Protein AF-A0AAN8EVU4-F1 (afdb_monomer_lite)

Organism: Trichostrongylus colubriformis (NCBI:txid6319)

InterPro domains:
  IPR007365 Transferrin receptor-like, dimerisation domain [PF04253] (13-133)
  IPR036757 Transferrin receptor-like, dimerisation domain superfamily [G3DSA:1.20.930.40] (2-134)
  IPR036757 Transferrin receptor-like, dimerisation domain superfamily [SSF47672] (8-133)
  IPR039373 Transferrin receptor protein 1/Glutamate carboxypeptidase 2-like [PTHR10404] (12-133)

Secondary structure (DSSP, 8-state):
--HHHH-TTHHHHHHHHHHHHHHHHHHHHHHHHHHHHHHTTSS---HHHHHHHHHHHHHGGGGGB-TT--TT-TT--BSSEEEETTEEEEEETHHHHHHHHHHHHH--THHHHHHHHHHHHHHHHHHHHHHHT-

pLDDT: mean 88.36, std 9.76, range [50.97, 98.19]

Structure (mmCIF, N/CA/C/O backbone):
data_AF-A0AAN8EVU4-F1
#
_entry.id   AF-A0AAN8EVU4-F1
#
loop_
_atom_site.group_PDB
_atom_site.id
_atom_site.type_symbol
_atom_site.label_atom_id
_atom_site.label_alt_id
_atom_site.label_comp_id
_atom_site.label_asym_id
_atom_site.label_entity_id
_atom_site.label_seq_id
_atom_site.pdbx_PDB_ins_code
_atom_site.Cartn_x
_atom_site.Cartn_y
_atom_site.Cartn_z
_atom_site.occupancy
_atom_site.B_iso_or_equiv
_atom_site.auth_seq_id
_atom_site.auth_comp_id
_atom_site.auth_asym_id
_atom_site.auth_atom_id
_atom_site.pdbx_PDB_model_num
ATOM 1 N N . MET A 1 1 ? 1.517 -7.294 -26.105 1.00 50.97 1 MET A N 1
ATOM 2 C CA . MET A 1 1 ? 2.824 -7.978 -25.995 1.00 50.97 1 MET A CA 1
ATOM 3 C C . MET A 1 1 ? 3.026 -8.361 -24.535 1.00 50.97 1 MET A C 1
ATOM 5 O O . MET A 1 1 ? 2.776 -7.520 -23.681 1.00 50.97 1 MET A O 1
ATOM 9 N N . GLU A 1 2 ? 3.371 -9.610 -24.223 1.00 70.38 2 GLU A N 1
ATOM 10 C CA . GLU A 1 2 ? 3.424 -10.088 -22.831 1.00 70.38 2 GLU A CA 1
ATOM 11 C C . GLU A 1 2 ? 4.813 -9.867 -22.214 1.00 70.38 2 GLU A C 1
ATOM 13 O O . GLU A 1 2 ? 5.698 -10.708 -22.352 1.00 70.38 2 GLU A O 1
ATOM 18 N N . LEU A 1 3 ? 4.996 -8.748 -21.501 1.00 76.50 3 LEU A N 1
ATOM 19 C CA . LEU A 1 3 ? 6.206 -8.444 -20.707 1.00 76.50 3 LEU A CA 1
ATOM 20 C C . LEU A 1 3 ? 6.580 -9.574 -19.728 1.00 76.50 3 LEU A C 1
ATOM 22 O O . LEU A 1 3 ? 7.741 -9.768 -19.379 1.00 76.50 3 LEU A O 1
ATOM 26 N N . THR A 1 4 ? 5.586 -10.347 -19.297 1.00 74.94 4 THR A N 1
ATOM 27 C CA . THR A 1 4 ? 5.738 -11.522 -18.433 1.00 74.94 4 THR A CA 1
ATOM 28 C C . THR A 1 4 ? 6.470 -12.684 -19.102 1.00 74.94 4 THR A C 1
ATOM 30 O O . THR A 1 4 ? 7.031 -13.512 -18.393 1.00 74.94 4 THR A O 1
ATOM 33 N N . LYS A 1 5 ? 6.494 -12.749 -20.441 1.00 77.88 5 LYS A N 1
ATOM 34 C CA . LYS A 1 5 ? 7.268 -13.744 -21.203 1.00 77.88 5 LYS A CA 1
ATOM 35 C C . LYS A 1 5 ? 8.714 -13.310 -21.433 1.00 77.88 5 LYS A C 1
ATOM 37 O O . LYS A 1 5 ? 9.575 -14.163 -21.607 1.00 77.88 5 LYS A O 1
ATOM 42 N N . THR A 1 6 ? 8.979 -12.00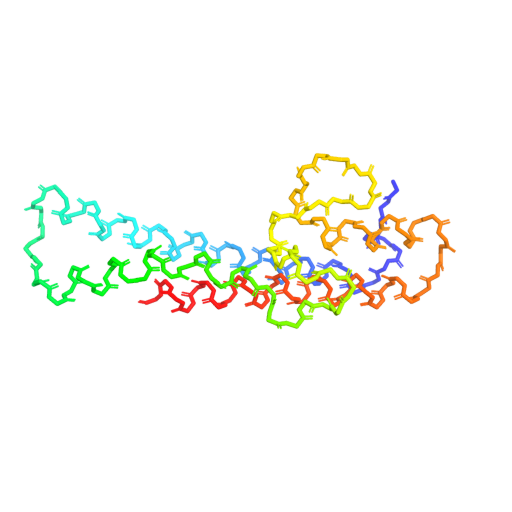4 -21.442 1.00 79.19 6 THR A N 1
ATOM 43 C CA . THR A 1 6 ? 10.314 -11.448 -21.711 1.00 79.19 6 THR A CA 1
ATOM 44 C C . THR A 1 6 ? 11.136 -11.243 -20.442 1.00 79.19 6 THR A C 1
ATOM 46 O O . THR A 1 6 ? 12.358 -11.305 -20.492 1.00 79.19 6 THR A O 1
ATOM 49 N N . VAL A 1 7 ? 10.488 -11.014 -19.297 1.00 87.44 7 VAL A N 1
ATOM 50 C CA . VAL A 1 7 ? 11.159 -10.722 -18.024 1.00 87.44 7 VAL A CA 1
ATOM 51 C C . VAL A 1 7 ? 10.899 -11.847 -17.022 1.00 87.44 7 VAL A C 1
ATOM 53 O O . VAL A 1 7 ? 9.836 -11.907 -16.408 1.00 87.44 7 VAL A O 1
ATOM 56 N N . ALA A 1 8 ? 11.889 -12.720 -16.815 1.00 89.81 8 ALA A N 1
ATOM 57 C CA . ALA A 1 8 ? 11.738 -13.946 -16.020 1.00 89.81 8 ALA A CA 1
ATOM 58 C C . ALA A 1 8 ? 11.302 -13.713 -14.558 1.00 89.81 8 ALA A C 1
ATOM 60 O O . ALA A 1 8 ? 10.553 -14.508 -13.997 1.00 89.81 8 ALA A O 1
ATOM 61 N N . TRP A 1 9 ? 11.735 -12.613 -13.930 1.00 93.06 9 TRP A N 1
ATOM 62 C CA . TRP A 1 9 ? 11.405 -12.302 -12.532 1.00 93.06 9 TRP A CA 1
ATOM 63 C C . TRP A 1 9 ? 10.031 -11.637 -12.351 1.00 93.06 9 TRP A C 1
ATOM 65 O O . TRP A 1 9 ? 9.498 -11.608 -11.237 1.00 93.06 9 TRP A O 1
ATOM 75 N N . LEU A 1 10 ? 9.452 -11.078 -13.419 1.00 92.56 10 LEU A N 1
ATOM 76 C CA . LEU A 1 10 ? 8.238 -10.263 -13.345 1.00 92.56 10 LEU A CA 1
ATOM 77 C C . LEU A 1 10 ? 7.013 -11.060 -12.862 1.00 92.56 10 LEU A C 1
ATOM 79 O O . LEU A 1 10 ? 6.333 -10.571 -11.956 1.00 92.56 10 LEU A O 1
ATOM 83 N N . PRO A 1 11 ? 6.746 -12.289 -13.355 1.00 94.06 11 PRO A N 1
ATOM 84 C CA . PRO A 1 11 ? 5.640 -13.104 -12.857 1.00 94.06 11 PRO A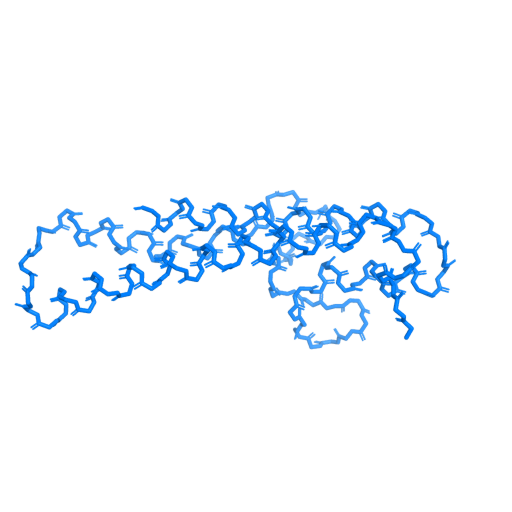 CA 1
ATOM 85 C C . PRO A 1 11 ? 5.721 -13.368 -11.353 1.00 94.06 11 PRO A C 1
ATOM 87 O O . PRO A 1 11 ? 4.712 -13.263 -10.659 1.00 94.06 11 PRO A O 1
ATOM 90 N N . HIS A 1 12 ? 6.920 -13.651 -10.835 1.00 94.19 12 HIS A N 1
ATOM 91 C CA . HIS A 1 12 ? 7.118 -13.910 -9.411 1.00 94.19 12 HIS A CA 1
ATOM 92 C C . HIS A 1 12 ? 6.806 -12.667 -8.568 1.00 94.19 12 HIS A C 1
ATOM 94 O O . HIS A 1 12 ? 6.021 -12.751 -7.627 1.00 94.19 12 HIS A O 1
ATOM 100 N N . LYS A 1 13 ? 7.359 -11.495 -8.919 1.00 94.56 13 LYS A N 1
ATOM 101 C CA . LYS A 1 13 ? 7.093 -10.246 -8.180 1.00 94.56 13 LYS A CA 1
ATOM 102 C C . LYS A 1 13 ? 5.615 -9.846 -8.209 1.00 94.56 13 LYS A C 1
ATOM 104 O O . LYS A 1 13 ? 5.075 -9.437 -7.184 1.00 94.56 13 LYS A O 1
ATOM 109 N N . LEU A 1 14 ? 4.947 -9.994 -9.355 1.00 94.75 14 LEU A N 1
ATOM 110 C CA . LEU A 1 14 ? 3.505 -9.747 -9.455 1.00 94.75 14 LEU A CA 1
ATOM 111 C C . LEU A 1 14 ? 2.694 -10.760 -8.638 1.00 94.75 14 LEU A C 1
ATOM 113 O O . LEU A 1 14 ? 1.693 -10.388 -8.030 1.00 94.75 14 LEU A O 1
ATOM 117 N N . GLY A 1 15 ? 3.139 -12.018 -8.581 1.00 96.38 15 GLY A N 1
ATOM 118 C CA . GLY A 1 15 ? 2.572 -13.045 -7.709 1.00 96.38 15 GLY A CA 1
ATOM 119 C C . GLY A 1 15 ? 2.663 -12.664 -6.230 1.00 96.38 15 GLY A C 1
ATOM 120 O O . GLY A 1 15 ? 1.650 -12.692 -5.535 1.00 96.38 15 GLY A O 1
ATOM 121 N N . SER A 1 16 ? 3.837 -12.227 -5.767 1.00 96.69 16 SER A N 1
ATOM 122 C CA . SER A 1 16 ? 4.038 -11.758 -4.389 1.00 96.69 16 SER A CA 1
ATOM 123 C C . SER A 1 16 ? 3.160 -10.551 -4.049 1.00 96.69 16 SER A C 1
ATOM 125 O O . SER A 1 16 ? 2.505 -10.544 -3.008 1.00 96.69 16 SER A O 1
ATOM 127 N N . LEU A 1 17 ? 3.076 -9.559 -4.943 1.00 96.38 17 LEU A N 1
ATOM 128 C CA . LEU A 1 17 ? 2.194 -8.404 -4.760 1.00 96.38 17 LEU A CA 1
ATOM 129 C C . LEU A 1 17 ? 0.715 -8.817 -4.710 1.00 96.38 17 LEU A C 1
ATOM 131 O O . LEU A 1 17 ? -0.035 -8.336 -3.863 1.00 96.38 17 LEU A O 1
ATOM 135 N N . LYS A 1 18 ? 0.287 -9.730 -5.590 1.00 97.12 18 LYS A N 1
ATOM 136 C CA . LYS A 1 18 ? -1.085 -10.254 -5.595 1.00 97.12 18 LYS A CA 1
ATOM 137 C C . LYS A 1 18 ? -1.422 -10.945 -4.276 1.00 97.12 18 LYS A C 1
ATOM 139 O O . LYS A 1 18 ? -2.527 -10.764 -3.771 1.00 97.12 18 LYS A O 1
ATOM 144 N N . GLU A 1 19 ? -0.487 -11.703 -3.715 1.00 97.81 19 GLU A N 1
ATOM 145 C CA . GLU A 1 19 ? -0.681 -12.359 -2.423 1.00 97.81 19 GLU A CA 1
ATOM 146 C C . GLU A 1 19 ? -0.765 -11.351 -1.269 1.00 97.81 19 GLU A C 1
ATOM 148 O O . GLU A 1 19 ? -1.669 -11.440 -0.439 1.00 97.81 19 GLU A O 1
ATOM 153 N N . ALA A 1 20 ? 0.100 -10.331 -1.253 1.00 97.56 20 ALA A N 1
ATOM 154 C CA . ALA A 1 20 ? -0.000 -9.229 -0.293 1.00 97.56 20 ALA A CA 1
ATOM 155 C C . ALA A 1 20 ? -1.374 -8.535 -0.372 1.00 97.56 20 ALA A C 1
ATOM 157 O O . ALA A 1 20 ? -2.030 -8.328 0.645 1.00 97.56 20 ALA A O 1
ATOM 158 N N . LEU A 1 21 ? -1.879 -8.268 -1.582 1.00 97.50 21 LEU A N 1
ATOM 159 C CA . LEU A 1 21 ? -3.210 -7.686 -1.780 1.00 97.50 21 LEU A CA 1
ATOM 160 C C . LEU A 1 21 ? -4.344 -8.597 -1.281 1.00 97.50 21 LEU A C 1
ATOM 162 O O . LEU A 1 21 ? -5.331 -8.095 -0.741 1.00 97.50 21 LEU A O 1
ATOM 166 N N . ARG A 1 22 ? -4.224 -9.927 -1.418 1.00 98.19 22 ARG A N 1
ATOM 167 C CA . ARG A 1 22 ? -5.211 -10.868 -0.852 1.00 98.19 22 ARG A CA 1
ATOM 168 C C . ARG A 1 22 ? -5.228 -10.811 0.672 1.00 98.19 22 ARG A C 1
ATOM 170 O O . ARG A 1 22 ? -6.313 -10.764 1.254 1.00 98.19 22 ARG A O 1
ATOM 177 N N . ARG A 1 23 ? -4.053 -10.783 1.306 1.00 97.75 23 ARG A N 1
ATOM 178 C CA . ARG A 1 23 ? -3.935 -10.632 2.764 1.00 97.75 23 ARG A CA 1
ATOM 179 C C . ARG A 1 23 ? -4.517 -9.302 3.229 1.00 97.75 23 ARG A C 1
ATOM 181 O O . ARG A 1 23 ? -5.373 -9.306 4.107 1.00 97.75 23 ARG A O 1
ATOM 188 N N . PHE A 1 24 ? -4.170 -8.202 2.563 1.00 97.69 24 PHE A N 1
ATOM 189 C CA . PHE A 1 24 ? -4.736 -6.880 2.833 1.00 97.69 24 PHE A CA 1
ATOM 190 C C . PHE A 1 24 ? -6.261 -6.859 2.741 1.00 97.69 24 PHE A C 1
ATOM 192 O O . PHE A 1 24 ? -6.927 -6.377 3.654 1.00 97.69 24 PHE A O 1
ATOM 199 N N . HIS A 1 25 ? -6.829 -7.456 1.691 1.00 97.75 25 HIS A N 1
ATOM 200 C CA . HIS A 1 25 ? -8.277 -7.584 1.562 1.00 97.75 25 HIS A CA 1
ATOM 201 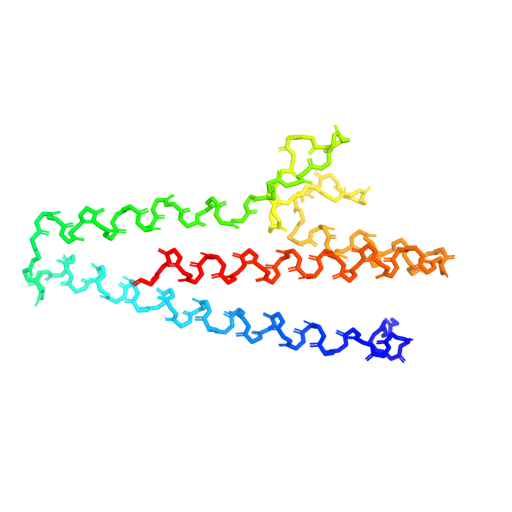C C . HIS A 1 25 ? -8.898 -8.371 2.728 1.00 97.75 25 HIS A C 1
ATOM 203 O O . HIS A 1 25 ? -9.944 -7.981 3.245 1.00 97.75 25 HIS A O 1
ATOM 209 N N . SER A 1 26 ? -8.260 -9.460 3.169 1.00 97.62 26 SER A N 1
ATOM 210 C CA . SER A 1 26 ? -8.736 -10.224 4.326 1.00 97.62 26 SER A CA 1
ATOM 211 C C . SER A 1 26 ? -8.722 -9.382 5.603 1.00 97.62 26 SER A C 1
ATOM 213 O O . SER A 1 26 ? -9.743 -9.310 6.285 1.00 97.62 26 SER A O 1
ATOM 215 N N . THR A 1 27 ? -7.617 -8.690 5.894 1.00 96.88 27 THR A N 1
ATOM 216 C CA . THR A 1 27 ? -7.485 -7.811 7.069 1.00 96.88 27 THR A CA 1
ATOM 217 C C . THR A 1 27 ? -8.506 -6.672 7.044 1.00 96.88 27 THR A C 1
ATOM 219 O O . THR A 1 27 ? -9.163 -6.405 8.049 1.00 96.88 27 THR A O 1
ATOM 222 N N . ALA A 1 28 ? -8.727 -6.058 5.878 1.00 96.94 28 ALA A N 1
ATOM 223 C CA . ALA A 1 28 ? -9.741 -5.023 5.696 1.00 96.94 28 ALA A CA 1
ATOM 224 C C . ALA A 1 28 ? -11.164 -5.538 5.981 1.00 96.94 28 ALA A C 1
ATOM 226 O O . ALA A 1 28 ? -11.963 -4.843 6.607 1.00 96.94 28 ALA A O 1
ATOM 227 N N . ARG A 1 29 ? -11.489 -6.779 5.591 1.00 97.25 29 ARG A N 1
ATOM 228 C CA . ARG A 1 29 ? -12.786 -7.383 5.942 1.00 97.25 29 ARG A CA 1
ATOM 229 C C . ARG A 1 29 ? -12.934 -7.631 7.441 1.00 97.25 29 ARG A C 1
ATOM 231 O O . ARG A 1 29 ? -14.035 -7.470 7.956 1.00 97.25 29 ARG A O 1
ATOM 238 N N . HIS A 1 30 ? -11.858 -7.996 8.137 1.00 95.06 30 HIS A N 1
ATOM 239 C CA . HIS A 1 30 ? -11.905 -8.198 9.586 1.00 95.06 30 HIS A CA 1
ATOM 240 C C . HIS A 1 30 ? -12.206 -6.899 10.340 1.00 95.06 30 HIS A C 1
ATOM 242 O O . HIS A 1 30 ? -13.118 -6.887 11.164 1.00 95.06 30 HIS A O 1
ATOM 248 N N . ILE A 1 31 ? -11.508 -5.801 10.028 1.00 94.25 31 ILE A N 1
ATOM 249 C CA . ILE A 1 31 ? -11.775 -4.511 10.687 1.00 94.25 31 ILE A CA 1
ATOM 250 C C . ILE A 1 31 ? -13.154 -3.950 10.309 1.00 94.25 31 ILE A C 1
ATOM 252 O O . ILE A 1 31 ? -13.828 -3.377 11.160 1.00 94.25 31 ILE A O 1
ATOM 256 N N . GLN A 1 32 ? -13.616 -4.172 9.070 1.00 94.88 32 GLN A N 1
ATOM 257 C CA . GLN A 1 32 ? -14.974 -3.813 8.654 1.00 94.88 32 GLN A CA 1
ATOM 258 C C . GLN A 1 32 ? -16.027 -4.560 9.480 1.00 94.88 32 GLN A C 1
ATOM 260 O O . GLN A 1 32 ? -16.983 -3.941 9.936 1.00 94.88 32 GLN A O 1
ATOM 265 N N . ALA A 1 33 ? -15.860 -5.871 9.683 1.00 93.62 33 ALA A N 1
ATOM 266 C CA . ALA A 1 33 ? -16.775 -6.664 10.500 1.00 93.62 33 ALA A CA 1
ATOM 267 C C . ALA A 1 33 ? -16.775 -6.190 11.963 1.00 93.62 33 ALA A C 1
ATOM 269 O O . ALA A 1 33 ? -17.842 -5.957 12.521 1.00 93.62 33 ALA A O 1
ATOM 270 N N . GLU A 1 34 ? -15.596 -5.943 12.551 1.00 91.38 34 GLU A N 1
ATOM 271 C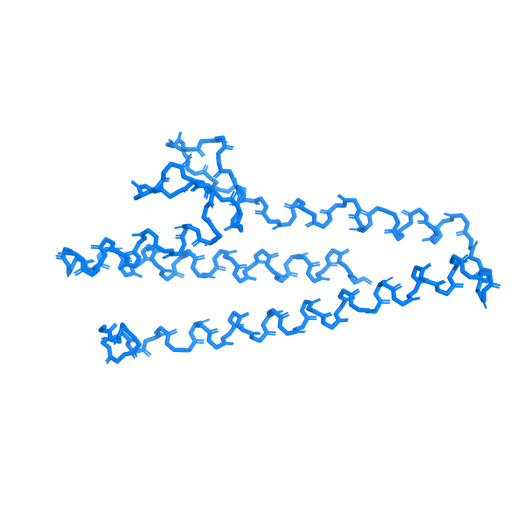 CA . GLU A 1 34 ? -15.495 -5.412 13.920 1.00 91.38 34 GLU A CA 1
ATOM 272 C C . GLU A 1 34 ? -16.205 -4.055 14.055 1.00 91.38 34 GLU A C 1
ATOM 274 O O . GLU A 1 34 ? -16.949 -3.841 15.012 1.00 91.38 34 GLU A O 1
ATOM 279 N N . ALA A 1 35 ? -16.028 -3.151 13.087 1.00 91.19 35 ALA A N 1
ATOM 280 C CA . ALA A 1 35 ? -16.708 -1.858 13.074 1.00 91.19 35 ALA A CA 1
ATOM 281 C C . ALA A 1 35 ? -18.235 -1.997 12.918 1.00 91.19 35 ALA A C 1
ATOM 283 O O . ALA A 1 35 ? -18.989 -1.268 13.567 1.00 91.19 35 ALA A O 1
ATOM 284 N N . GLN A 1 36 ? -18.696 -2.942 12.094 1.00 92.25 36 GLN A N 1
ATOM 285 C CA . GLN A 1 36 ? -20.118 -3.211 11.874 1.00 92.25 36 GLN A CA 1
ATOM 286 C C . GLN A 1 36 ? -20.795 -3.751 13.143 1.00 92.25 36 GLN A C 1
ATOM 288 O O . GLN A 1 36 ? -21.859 -3.259 13.517 1.00 92.25 36 GLN A O 1
ATOM 293 N N . ASP A 1 37 ? -20.168 -4.708 13.832 1.00 90.69 37 ASP A N 1
ATOM 294 C CA . ASP A 1 37 ? -20.698 -5.303 15.067 1.00 90.69 37 ASP A CA 1
ATOM 295 C C . ASP A 1 37 ? -20.874 -4.247 16.170 1.00 90.69 37 ASP A C 1
ATOM 297 O O . ASP A 1 37 ? -21.877 -4.238 16.889 1.00 90.69 37 ASP A O 1
ATOM 301 N N . ILE A 1 38 ? -19.915 -3.318 16.276 1.00 89.44 38 ILE A N 1
ATOM 302 C CA . ILE A 1 38 ? -19.980 -2.184 17.208 1.00 89.44 38 ILE A CA 1
ATOM 303 C C . ILE A 1 38 ? -21.117 -1.238 16.805 1.00 89.44 38 ILE A C 1
ATOM 305 O O . ILE A 1 38 ? -21.943 -0.875 17.641 1.00 89.44 38 ILE A O 1
ATOM 309 N N . SER A 1 39 ? -21.194 -0.864 15.524 1.00 88.62 39 SER A N 1
ATOM 310 C CA . SER A 1 39 ? -22.225 0.052 15.018 1.00 88.62 39 SER A CA 1
ATOM 311 C C . SER A 1 39 ? -23.644 -0.498 15.179 1.00 88.62 39 SER A C 1
ATOM 313 O O . SER A 1 39 ? -24.576 0.277 15.376 1.00 88.62 39 SER A O 1
ATOM 315 N N . ASN A 1 40 ? -23.820 -1.816 15.090 1.00 91.00 40 ASN A N 1
ATOM 316 C CA . ASN A 1 40 ? -25.114 -2.478 15.247 1.00 91.00 40 ASN A CA 1
ATOM 317 C C . ASN A 1 40 ? -25.512 -2.684 16.720 1.00 91.00 40 ASN A C 1
ATOM 319 O O . ASN A 1 40 ? -26.575 -3.243 16.986 1.00 91.00 40 ASN A O 1
ATOM 323 N N . GLY A 1 41 ? -24.660 -2.301 17.679 1.00 83.94 41 GLY A N 1
ATOM 324 C CA . GLY A 1 41 ? -24.878 -2.566 19.104 1.00 83.94 41 GLY A CA 1
ATOM 325 C C . GLY A 1 41 ? -24.763 -4.047 19.483 1.00 83.94 41 GLY A C 1
ATOM 326 O O . GLY A 1 41 ? -25.162 -4.429 20.578 1.00 83.94 41 GLY A O 1
ATOM 327 N N . GLN A 1 42 ? -24.218 -4.889 18.597 1.00 79.94 42 GLN A N 1
ATOM 328 C CA . GLN A 1 42 ? -24.004 -6.319 18.854 1.00 79.94 42 GLN A CA 1
ATOM 329 C C . GLN A 1 42 ? -22.813 -6.559 19.788 1.00 79.94 42 GLN A C 1
ATOM 331 O O . GLN A 1 42 ? -22.704 -7.625 20.395 1.00 79.94 42 GLN A O 1
ATOM 336 N N . LYS A 1 43 ? -21.923 -5.567 19.913 1.00 78.69 43 LYS A N 1
ATOM 337 C CA . LYS A 1 43 ? -20.735 -5.617 20.760 1.00 78.69 43 LYS A CA 1
ATOM 338 C C . LYS A 1 43 ? -20.561 -4.305 21.518 1.00 78.69 43 LYS A C 1
ATOM 340 O O . LYS A 1 43 ? -20.277 -3.271 20.915 1.00 78.69 43 LYS A O 1
ATOM 345 N N . GLU A 1 44 ? -20.667 -4.356 22.843 1.00 81.19 44 GLU A N 1
ATOM 346 C CA . GLU A 1 44 ? -20.207 -3.252 23.686 1.00 81.19 44 GLU A CA 1
ATOM 347 C C . GLU A 1 44 ? -18.683 -3.129 23.574 1.00 81.19 44 GLU A C 1
ATOM 349 O O . GLU A 1 44 ? -17.946 -4.118 23.640 1.00 81.19 44 GLU A O 1
ATOM 354 N N . VAL A 1 45 ? -18.197 -1.904 23.377 1.00 86.81 45 VAL A N 1
ATOM 355 C CA . VAL A 1 45 ? -16.774 -1.628 23.190 1.00 86.81 45 VAL A CA 1
ATOM 356 C C . VAL A 1 45 ? -16.347 -0.484 24.097 1.00 86.81 45 VAL A C 1
ATOM 358 O O . VAL A 1 45 ? -17.048 0.516 24.244 1.00 86.81 45 VAL A O 1
ATOM 361 N N . SER A 1 46 ? -15.175 -0.622 24.713 1.00 90.31 46 SER A N 1
ATOM 362 C CA . SER A 1 46 ? -14.605 0.461 25.508 1.00 90.31 46 SER A CA 1
ATOM 363 C C . SER A 1 46 ? -14.196 1.630 24.610 1.00 90.31 46 SER A C 1
ATOM 365 O O . SER A 1 46 ? -13.764 1.441 23.471 1.00 90.31 46 SER A O 1
ATOM 367 N N . ILE A 1 47 ? -14.236 2.851 25.148 1.00 90.06 47 ILE A N 1
ATOM 368 C CA . ILE A 1 47 ? -13.781 4.061 24.438 1.00 90.06 47 ILE A CA 1
ATOM 369 C C . ILE A 1 47 ? -12.341 3.890 23.919 1.00 90.06 47 ILE A C 1
ATOM 371 O O . ILE A 1 47 ? -12.016 4.308 22.810 1.00 90.06 47 ILE A O 1
ATOM 375 N N . GLN A 1 48 ? -11.479 3.217 24.687 1.00 90.00 48 GLN A N 1
ATOM 376 C CA . GLN A 1 48 ? -10.102 2.918 24.284 1.00 90.00 48 GLN A CA 1
ATOM 377 C C . GLN A 1 48 ? -10.040 2.049 23.020 1.00 90.00 48 GLN A C 1
ATOM 379 O O . GLN A 1 48 ? -9.258 2.337 22.113 1.00 90.00 48 GLN A O 1
ATOM 384 N N . ARG A 1 49 ? -10.878 1.008 22.930 1.00 89.31 49 ARG A N 1
ATOM 385 C CA . ARG A 1 49 ? -10.924 0.130 21.756 1.00 89.31 49 ARG A CA 1
ATOM 386 C C . ARG A 1 49 ? -11.497 0.854 20.539 1.00 89.31 49 ARG A C 1
ATOM 388 O O . ARG A 1 49 ? -10.937 0.721 19.455 1.00 89.31 49 ARG A O 1
ATOM 395 N N . LEU A 1 50 ? -12.534 1.672 20.728 1.00 91.69 50 LEU A N 1
ATOM 396 C CA . LEU A 1 50 ? -13.100 2.515 19.671 1.00 91.69 50 LEU A CA 1
ATOM 397 C C . LEU A 1 50 ? -12.042 3.472 19.092 1.00 91.69 50 LEU A C 1
ATOM 399 O O . LEU A 1 50 ? -11.864 3.550 17.879 1.00 91.69 50 LEU A O 1
ATOM 403 N N . ASN A 1 51 ? -11.283 4.145 19.961 1.00 93.56 51 ASN A N 1
ATOM 404 C CA . ASN A 1 51 ? -10.206 5.046 19.548 1.00 93.56 51 ASN A CA 1
ATOM 405 C C . ASN A 1 51 ? -9.087 4.312 18.801 1.00 93.56 51 ASN A C 1
ATOM 407 O O . ASN A 1 51 ? -8.546 4.848 17.838 1.00 93.56 51 ASN A O 1
ATOM 411 N N . SER A 1 52 ? -8.757 3.084 19.210 1.00 92.94 52 SER A N 1
ATOM 412 C CA . SER A 1 52 ? -7.779 2.248 18.507 1.00 92.94 52 SER A CA 1
ATOM 413 C C . SER A 1 52 ? -8.238 1.899 17.086 1.00 92.94 52 SER A C 1
ATOM 415 O O . SER A 1 52 ? -7.459 2.058 16.146 1.00 92.94 52 SER A O 1
ATOM 417 N N . ILE A 1 53 ? -9.502 1.499 16.905 1.00 93.06 53 ILE A N 1
ATOM 418 C CA . ILE A 1 53 ? -10.076 1.209 15.580 1.00 93.06 53 ILE A CA 1
ATOM 419 C C . ILE A 1 53 ? -10.079 2.473 14.713 1.00 93.06 53 ILE A C 1
ATOM 421 O O . ILE A 1 53 ? -9.598 2.442 13.581 1.00 93.06 53 ILE A O 1
ATOM 425 N N . ASN A 1 54 ? -10.537 3.603 15.259 1.00 94.06 54 ASN A N 1
ATOM 426 C CA . ASN A 1 54 ? -10.549 4.882 14.548 1.00 94.06 54 ASN A CA 1
ATOM 427 C C . ASN A 1 54 ? -9.144 5.312 14.113 1.00 94.06 54 ASN A C 1
ATOM 429 O O . ASN A 1 54 ? -8.964 5.736 12.976 1.00 94.06 54 ASN A O 1
ATOM 433 N N . ALA A 1 55 ? -8.138 5.158 14.979 1.00 95.25 55 ALA A N 1
ATOM 434 C CA . ALA A 1 55 ? -6.755 5.470 14.636 1.00 95.25 55 ALA A CA 1
ATOM 435 C C . ALA A 1 55 ? -6.251 4.598 13.475 1.00 95.25 55 ALA A C 1
ATOM 437 O O . ALA A 1 55 ? -5.666 5.118 12.528 1.00 95.25 55 ALA A O 1
ATOM 438 N N . ARG A 1 56 ? -6.522 3.288 13.500 1.00 95.56 56 ARG A N 1
ATOM 439 C CA . ARG A 1 56 ? -6.141 2.364 12.416 1.00 95.56 56 ARG A CA 1
ATOM 440 C C . ARG A 1 56 ? -6.795 2.750 11.088 1.00 95.56 56 ARG A C 1
ATOM 442 O O . ARG A 1 56 ? -6.105 2.856 10.076 1.00 95.56 56 ARG A O 1
ATOM 449 N N . LEU A 1 57 ? -8.099 3.037 11.104 1.00 94.88 57 LEU A N 1
ATOM 450 C CA . LEU A 1 57 ? -8.846 3.493 9.926 1.00 94.88 57 LEU A CA 1
ATOM 451 C C . LEU A 1 57 ? -8.357 4.852 9.408 1.00 94.88 57 LEU A C 1
ATOM 453 O O . LEU A 1 57 ? -8.289 5.060 8.202 1.00 94.88 57 LEU A O 1
ATOM 457 N N . GLN A 1 58 ? -7.987 5.771 10.299 1.00 94.56 58 GLN A N 1
ATOM 458 C CA . GLN A 1 58 ? -7.480 7.090 9.926 1.00 94.56 58 GLN A CA 1
ATOM 459 C C . GLN A 1 58 ? -6.069 7.025 9.325 1.00 94.56 58 GLN A C 1
ATOM 461 O O . GLN A 1 58 ? -5.748 7.787 8.412 1.00 94.56 58 GLN A O 1
ATOM 466 N N . TYR A 1 59 ? -5.201 6.157 9.851 1.00 95.06 59 TYR A N 1
ATOM 467 C CA . TYR A 1 59 ? -3.787 6.128 9.476 1.00 95.06 59 TYR A CA 1
ATOM 468 C C . TYR A 1 59 ? -3.453 5.195 8.314 1.00 95.06 59 TYR A C 1
ATOM 470 O O . TYR A 1 59 ? -2.383 5.362 7.734 1.00 95.06 59 TYR A O 1
ATOM 478 N N . ILE A 1 60 ? -4.356 4.294 7.918 1.00 95.94 60 ILE A N 1
ATOM 479 C CA . ILE A 1 60 ? -4.133 3.351 6.810 1.00 95.94 60 ILE A CA 1
ATOM 480 C C . ILE A 1 60 ? -3.668 4.032 5.514 1.00 95.94 60 ILE A C 1
ATOM 482 O O . ILE A 1 60 ? -2.757 3.548 4.849 1.00 95.94 60 ILE A O 1
ATOM 486 N N . GLU A 1 61 ? -4.237 5.192 5.183 1.00 93.88 61 GLU A N 1
ATOM 487 C CA . GLU A 1 61 ? -3.915 5.922 3.954 1.00 93.88 61 GLU A CA 1
ATOM 488 C C . GLU A 1 61 ? -2.446 6.366 3.923 1.00 93.88 61 GLU A C 1
ATOM 490 O O . GLU A 1 61 ? -1.805 6.416 2.872 1.00 93.88 61 GLU A O 1
ATOM 495 N N . ARG A 1 62 ? -1.860 6.631 5.099 1.00 94.00 62 ARG A N 1
ATOM 496 C CA . ARG A 1 62 ? -0.458 7.048 5.207 1.00 94.00 62 ARG A CA 1
ATOM 497 C C . ARG A 1 62 ? 0.508 5.939 4.807 1.00 94.00 62 ARG A C 1
ATOM 499 O O . ARG A 1 62 ? 1.604 6.257 4.351 1.00 94.00 62 ARG A O 1
ATOM 506 N N . SER A 1 63 ? 0.105 4.674 4.912 1.00 94.81 63 SER A N 1
ATOM 507 C CA . SER A 1 63 ? 0.924 3.526 4.508 1.00 94.81 63 SER A CA 1
ATOM 508 C C . SER A 1 63 ? 1.184 3.492 3.000 1.00 94.81 63 SER A C 1
ATOM 510 O O . SER A 1 63 ? 2.173 2.911 2.562 1.00 94.81 63 SER A O 1
ATOM 512 N N . PHE A 1 64 ? 0.354 4.170 2.199 1.00 94.50 64 PHE A N 1
ATOM 513 C CA . PHE A 1 64 ? 0.525 4.276 0.747 1.00 94.50 64 PHE A CA 1
ATOM 514 C C . PHE A 1 64 ? 1.335 5.498 0.298 1.00 94.50 64 PHE A C 1
ATOM 516 O O . PHE A 1 64 ? 1.509 5.713 -0.908 1.00 94.50 64 PHE A O 1
ATOM 523 N N . LEU A 1 65 ? 1.864 6.288 1.234 1.00 91.94 65 LEU A N 1
ATOM 524 C CA . LEU A 1 65 ? 2.751 7.405 0.932 1.00 91.94 65 LEU A CA 1
ATOM 525 C C . LEU A 1 65 ? 4.199 6.920 0.859 1.00 91.94 65 LEU A C 1
ATOM 527 O O . LEU A 1 65 ? 4.736 6.365 1.811 1.00 91.94 65 LEU A O 1
ATOM 531 N N . ASN A 1 66 ? 4.859 7.177 -0.266 1.00 84.81 66 ASN A N 1
ATOM 532 C CA . ASN A 1 66 ? 6.272 6.884 -0.447 1.00 84.81 66 ASN A CA 1
ATOM 533 C C . ASN A 1 66 ? 7.137 7.850 0.394 1.00 84.81 66 ASN A C 1
ATOM 535 O O . ASN A 1 66 ? 7.179 9.046 0.075 1.00 84.81 66 ASN A O 1
ATOM 539 N N . PRO A 1 67 ? 7.868 7.370 1.421 1.00 72.44 67 PRO A N 1
ATOM 540 C CA . PRO A 1 67 ? 8.720 8.225 2.246 1.00 72.44 67 PRO A CA 1
ATOM 541 C C . PRO A 1 67 ? 9.977 8.679 1.496 1.00 72.44 67 PRO A C 1
ATOM 543 O O . PRO A 1 67 ? 10.523 9.735 1.797 1.00 72.44 67 PRO A O 1
ATOM 546 N N . THR A 1 68 ? 10.411 7.916 0.487 1.00 73.44 68 THR A N 1
ATOM 547 C CA . THR A 1 68 ? 11.576 8.222 -0.352 1.00 73.44 68 THR A CA 1
ATOM 548 C C . THR A 1 68 ? 11.154 8.819 -1.696 1.00 73.44 68 THR A C 1
ATOM 550 O O . THR A 1 68 ? 11.798 8.548 -2.714 1.00 73.44 68 THR A O 1
ATOM 553 N N . ALA A 1 69 ? 10.016 9.522 -1.765 1.00 63.69 69 ALA A N 1
ATOM 554 C CA . ALA A 1 69 ? 9.633 10.223 -2.987 1.00 63.69 69 ALA A CA 1
ATOM 555 C C . ALA A 1 69 ? 10.795 11.135 -3.404 1.00 63.69 69 ALA A C 1
ATOM 557 O O . ALA A 1 69 ? 11.263 11.946 -2.605 1.00 63.69 69 ALA A O 1
ATOM 558 N N . ALA A 1 70 ? 11.315 10.905 -4.613 1.00 55.94 70 ALA A N 1
ATOM 559 C CA . ALA A 1 70 ? 12.508 11.575 -5.105 1.00 55.94 70 ALA A CA 1
ATOM 560 C C . ALA A 1 70 ? 12.312 13.096 -5.101 1.00 55.94 70 ALA A C 1
ATOM 562 O O . ALA A 1 70 ? 11.187 13.591 -5.221 1.00 55.94 70 ALA A O 1
ATOM 563 N N . VAL A 1 71 ? 13.431 13.816 -5.007 1.00 54.81 71 VAL A N 1
ATOM 564 C CA . VAL A 1 71 ? 13.515 15.286 -5.064 1.00 54.81 71 VAL A CA 1
ATOM 565 C C . VAL A 1 71 ? 12.762 15.854 -6.278 1.00 54.81 71 VAL A C 1
ATOM 567 O O . VAL A 1 71 ? 12.252 16.969 -6.224 1.00 54.81 71 VAL A O 1
ATOM 570 N N . ASP A 1 72 ? 12.616 15.047 -7.328 1.00 57.69 72 ASP A N 1
ATOM 571 C CA . ASP A 1 72 ? 12.047 15.416 -8.621 1.00 57.69 72 ASP A CA 1
ATOM 572 C C . ASP A 1 72 ? 10.505 15.474 -8.622 1.00 57.69 72 ASP A C 1
ATOM 574 O O . ASP A 1 72 ? 9.915 16.175 -9.444 1.00 57.69 72 ASP A O 1
ATOM 578 N N . GLN A 1 73 ? 9.825 14.761 -7.709 1.00 64.31 73 GLN A N 1
ATOM 579 C CA . GLN A 1 73 ? 8.356 14.778 -7.577 1.00 64.31 73 GLN A CA 1
ATOM 580 C C . GLN A 1 73 ? 7.907 14.750 -6.104 1.00 64.31 73 GLN A C 1
ATOM 582 O O . GLN A 1 73 ? 7.229 13.819 -5.658 1.00 64.31 73 GLN A O 1
ATOM 587 N N . PRO A 1 74 ? 8.224 15.799 -5.323 1.00 70.62 74 PRO A N 1
ATOM 588 C CA . PRO A 1 74 ? 7.990 15.808 -3.882 1.00 70.62 74 PRO A CA 1
ATOM 589 C C . PRO A 1 74 ? 6.502 15.849 -3.513 1.00 70.62 74 PRO A C 1
ATOM 591 O O . PRO A 1 74 ? 6.154 15.523 -2.377 1.00 70.62 74 PRO A O 1
ATOM 594 N N . TYR A 1 75 ? 5.632 16.235 -4.451 1.00 74.81 75 TYR A N 1
ATOM 595 C CA . TYR A 1 75 ? 4.194 16.411 -4.236 1.00 74.81 75 TYR A CA 1
ATOM 596 C C . TYR A 1 75 ? 3.363 15.155 -4.545 1.00 74.81 75 TYR A C 1
ATOM 598 O O . TYR A 1 75 ? 2.285 14.991 -3.980 1.00 74.81 75 TYR A O 1
ATOM 606 N N . TYR A 1 76 ? 3.863 14.230 -5.372 1.00 79.38 76 TYR A N 1
ATOM 607 C CA . TYR A 1 76 ? 3.135 13.022 -5.782 1.00 79.38 76 TYR A CA 1
ATOM 608 C C . TYR A 1 76 ? 3.698 11.779 -5.093 1.00 79.38 76 TYR A C 1
ATOM 610 O O . TYR A 1 76 ? 4.381 10.954 -5.692 1.00 79.38 76 TYR A O 1
ATOM 618 N N . ARG A 1 77 ? 3.424 11.657 -3.791 1.00 86.19 77 ARG A N 1
ATOM 619 C CA . ARG A 1 77 ? 3.968 10.565 -2.963 1.00 86.19 77 ARG A CA 1
ATOM 620 C C . ARG A 1 77 ? 3.095 9.319 -2.936 1.00 86.19 77 ARG A C 1
ATOM 622 O O . ARG A 1 77 ? 3.558 8.273 -2.495 1.00 86.19 77 ARG A O 1
ATOM 629 N N . HIS A 1 78 ? 1.843 9.426 -3.360 1.00 91.31 78 HIS A N 1
ATOM 630 C CA . HIS A 1 78 ? 0.894 8.338 -3.212 1.00 91.31 78 HIS A CA 1
ATOM 631 C C . HIS A 1 78 ? 1.154 7.237 -4.257 1.00 91.31 78 HIS A C 1
ATOM 633 O O . HIS A 1 78 ? 1.052 7.445 -5.467 1.00 91.31 78 HIS A O 1
ATOM 639 N N . LEU A 1 79 ? 1.474 6.034 -3.771 1.00 91.00 79 LEU A N 1
ATOM 640 C CA . LEU A 1 79 ? 1.908 4.896 -4.591 1.00 91.00 79 LEU A CA 1
ATOM 641 C C . LEU A 1 79 ? 0.781 4.272 -5.425 1.00 91.00 79 LEU A C 1
ATOM 643 O O . LEU A 1 79 ? 1.033 3.798 -6.532 1.00 91.00 79 LEU A O 1
ATOM 647 N N . VAL A 1 80 ? -0.455 4.292 -4.909 1.00 91.38 80 VAL A N 1
ATOM 648 C CA . VAL A 1 80 ? -1.655 3.875 -5.657 1.00 91.38 80 VAL A CA 1
ATOM 649 C C . VAL A 1 80 ? -2.151 4.981 -6.589 1.00 91.38 80 VAL A C 1
ATOM 651 O O . VAL A 1 80 ? -2.350 4.715 -7.765 1.00 91.38 80 VAL A O 1
ATOM 654 N N . PHE A 1 81 ? -2.339 6.210 -6.102 1.00 88.50 81 PHE A N 1
ATOM 655 C CA . PHE A 1 81 ? -2.894 7.319 -6.877 1.00 88.50 81 PHE A CA 1
ATOM 656 C C . PHE A 1 81 ? -1.835 8.370 -7.194 1.00 88.50 81 PHE A C 1
ATOM 658 O O . PHE A 1 81 ? -1.548 9.251 -6.391 1.00 88.50 81 PHE A O 1
ATOM 665 N N . SER A 1 82 ? -1.276 8.315 -8.395 1.00 83.75 82 SER A N 1
ATOM 666 C CA . SER A 1 82 ? -0.344 9.334 -8.874 1.00 83.75 82 SER A CA 1
ATOM 667 C C . SER A 1 82 ? -0.626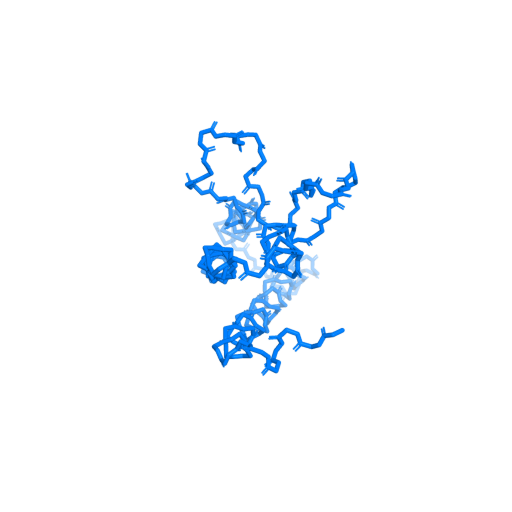 9.676 -10.338 1.00 83.75 82 SER A C 1
ATOM 669 O O . SER A 1 82 ? -1.245 8.889 -11.065 1.00 83.75 82 SER A O 1
ATOM 671 N N . PRO A 1 83 ? -0.239 10.878 -10.797 1.00 82.88 83 PRO A N 1
ATOM 672 C CA . PRO A 1 83 ? -0.236 11.168 -12.222 1.00 82.88 83 PRO A CA 1
ATOM 673 C C . PRO A 1 83 ? 0.721 10.208 -12.939 1.00 82.88 83 PRO A C 1
ATOM 675 O O . PRO A 1 83 ? 1.696 9.730 -12.356 1.00 82.88 83 PRO A O 1
ATOM 678 N N . SER A 1 84 ? 0.423 9.914 -14.201 1.00 82.06 84 SER A N 1
ATOM 679 C CA . SER A 1 84 ? 1.336 9.196 -15.091 1.00 82.06 84 SER A CA 1
ATOM 680 C C . SER A 1 84 ? 2.085 10.204 -15.955 1.00 82.06 84 SER A C 1
ATOM 682 O O . SER A 1 84 ? 1.536 11.234 -16.342 1.00 82.06 84 SER A O 1
ATOM 684 N N . MET A 1 85 ? 3.321 9.891 -16.333 1.00 77.31 85 MET A N 1
ATOM 685 C CA . MET A 1 85 ? 4.059 10.663 -17.340 1.00 77.31 85 MET A CA 1
ATOM 686 C C . MET A 1 85 ? 3.388 10.629 -18.724 1.00 77.31 85 MET A C 1
ATOM 688 O O . MET A 1 85 ? 3.695 11.454 -19.581 1.00 77.31 85 MET A O 1
ATOM 692 N N . HIS A 1 86 ? 2.474 9.682 -18.947 1.00 76.88 86 HIS A N 1
ATOM 693 C CA . HIS A 1 86 ? 1.812 9.440 -20.227 1.00 76.88 86 HIS A CA 1
ATOM 694 C C . HIS A 1 86 ? 0.343 9.894 -20.252 1.00 76.88 86 HIS A C 1
ATOM 696 O O . HIS A 1 86 ? -0.313 9.785 -21.286 1.00 76.88 86 HIS A O 1
ATOM 702 N N . SER A 1 87 ? -0.196 10.395 -19.134 1.00 72.56 87 SER A N 1
ATOM 703 C CA . SER A 1 87 ? -1.589 10.838 -19.032 1.00 72.56 87 SER A CA 1
ATOM 704 C C . SER A 1 87 ? -1.751 11.931 -17.983 1.00 72.56 87 SER A C 1
ATOM 706 O O . SER A 1 87 ? -1.277 11.807 -16.858 1.00 72.56 87 SER A O 1
ATOM 708 N N . THR A 1 88 ? -2.510 12.975 -18.318 1.00 67.62 88 THR A N 1
ATOM 709 C CA . THR A 1 88 ? -2.886 14.044 -17.377 1.00 67.62 88 THR A CA 1
ATOM 710 C C . THR A 1 88 ? -3.937 13.606 -16.352 1.00 67.62 88 THR A C 1
ATOM 712 O O . THR A 1 88 ? -4.247 14.360 -15.432 1.00 67.62 88 THR A O 1
ATOM 715 N N . ARG A 1 89 ? -4.499 12.395 -16.485 1.00 71.44 89 ARG A N 1
ATOM 716 C CA . ARG A 1 89 ? -5.453 11.826 -15.523 1.00 71.44 89 ARG A CA 1
ATOM 717 C C . ARG A 1 89 ? -4.725 11.007 -14.459 1.00 71.44 89 ARG A C 1
ATOM 719 O O . ARG A 1 89 ? -3.740 10.328 -14.751 1.00 71.44 89 ARG A O 1
ATOM 726 N N . ILE A 1 90 ? -5.270 11.015 -13.240 1.00 70.00 90 ILE A N 1
ATOM 727 C CA . ILE A 1 90 ? -4.821 10.130 -12.159 1.00 70.00 90 ILE A CA 1
ATOM 728 C C . ILE A 1 90 ? -4.938 8.687 -12.651 1.00 70.00 90 ILE A C 1
ATOM 730 O O . ILE A 1 90 ? -6.016 8.247 -13.050 1.00 70.00 90 ILE A O 1
ATOM 734 N N . THR A 1 91 ? -3.815 7.976 -12.647 1.00 79.75 91 THR A N 1
ATOM 735 C CA . THR A 1 91 ? -3.734 6.587 -13.095 1.00 79.75 91 THR A CA 1
ATOM 736 C C . THR A 1 91 ? -3.311 5.735 -11.911 1.00 79.75 91 THR A C 1
ATOM 738 O O . THR A 1 91 ? -2.321 6.035 -11.244 1.00 79.75 91 THR A O 1
ATOM 741 N N . SER A 1 92 ? -4.066 4.676 -11.625 1.00 88.19 92 SER A N 1
ATOM 742 C CA . SER A 1 92 ? -3.714 3.775 -10.532 1.00 88.19 92 SER A CA 1
ATOM 743 C C . SER A 1 92 ? -2.394 3.066 -10.820 1.00 88.19 92 SER A C 1
ATOM 745 O O . SER A 1 92 ? -2.187 2.561 -11.923 1.00 88.19 92 SER A O 1
ATOM 747 N N . PHE A 1 93 ? -1.518 3.013 -9.819 1.00 89.81 93 PHE A N 1
ATOM 748 C CA . PHE A 1 93 ? -0.196 2.393 -9.899 1.00 89.81 93 PHE A CA 1
ATOM 749 C C . PHE A 1 93 ? 0.657 2.935 -11.060 1.00 89.81 93 PHE A C 1
ATOM 751 O O . PHE A 1 93 ? 1.422 2.185 -11.671 1.00 89.81 93 PHE A O 1
ATOM 758 N N . SER A 1 94 ? 0.558 4.241 -11.356 1.00 88.88 94 SER A N 1
ATOM 759 C CA . SER A 1 94 ? 1.377 4.886 -12.395 1.00 88.88 9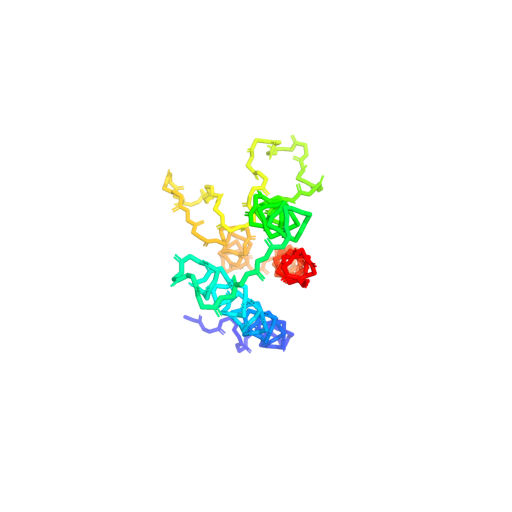4 SER A CA 1
ATOM 760 C C . SER A 1 94 ? 2.877 4.686 -12.157 1.00 88.88 94 SER A C 1
ATOM 762 O O . SER A 1 94 ? 3.632 4.488 -13.104 1.00 88.88 94 SER A O 1
ATOM 764 N N . SER A 1 95 ? 3.292 4.602 -10.889 1.00 87.69 95 SER A N 1
ATOM 765 C CA . SER A 1 95 ? 4.661 4.270 -10.481 1.00 87.69 95 SER A CA 1
ATOM 766 C C . SER A 1 95 ? 5.184 2.937 -11.039 1.00 87.69 95 SER A C 1
ATOM 768 O O . SER A 1 95 ? 6.381 2.822 -11.282 1.00 87.69 95 SER A O 1
ATOM 770 N N . ILE A 1 96 ? 4.314 1.945 -11.267 1.00 91.75 96 ILE A N 1
ATOM 771 C CA . ILE A 1 96 ? 4.651 0.662 -11.910 1.00 91.75 96 ILE A CA 1
ATOM 772 C C . ILE A 1 96 ? 4.484 0.768 -13.431 1.00 91.75 96 ILE A C 1
ATOM 774 O O . ILE A 1 96 ? 5.306 0.246 -14.186 1.00 91.75 96 ILE A O 1
ATOM 778 N N . LEU A 1 97 ? 3.419 1.432 -13.885 1.00 90.44 97 LEU A N 1
ATOM 779 C CA . LEU A 1 97 ? 3.077 1.526 -15.302 1.00 90.44 97 LEU A CA 1
ATOM 780 C C . LEU A 1 97 ? 4.129 2.300 -16.108 1.00 90.44 97 LEU A C 1
ATOM 782 O O . LEU A 1 97 ? 4.528 1.847 -17.180 1.00 90.44 97 LEU A O 1
ATOM 786 N N . ASP A 1 98 ? 4.599 3.435 -15.595 1.00 89.94 98 ASP A N 1
ATOM 787 C CA . ASP A 1 98 ? 5.494 4.330 -16.329 1.00 89.94 98 ASP A CA 1
ATOM 788 C C . ASP A 1 98 ? 6.851 3.661 -16.648 1.00 89.94 98 ASP A C 1
ATOM 790 O O . ASP A 1 98 ? 7.250 3.671 -17.815 1.00 89.94 98 ASP A O 1
ATOM 794 N N . PRO A 1 99 ? 7.555 2.999 -15.701 1.00 91.19 99 PRO A N 1
ATOM 795 C CA . PRO A 1 99 ? 8.750 2.214 -16.023 1.00 91.19 99 PRO A CA 1
ATOM 796 C C . PRO A 1 99 ? 8.486 1.059 -16.996 1.00 91.19 99 PRO A C 1
ATOM 798 O O . PRO A 1 99 ? 9.316 0.790 -17.863 1.00 91.19 99 PRO A O 1
ATOM 801 N N . ALA A 1 100 ? 7.329 0.392 -16.897 1.00 90.94 100 ALA A N 1
ATOM 802 C CA . ALA A 1 100 ? 6.975 -0.696 -17.809 1.00 90.94 100 ALA A CA 1
ATOM 803 C C . ALA A 1 100 ? 6.805 -0.199 -19.255 1.00 90.94 100 ALA A C 1
ATOM 805 O O . ALA A 1 100 ? 7.310 -0.828 -20.187 1.00 90.94 100 ALA A O 1
ATOM 806 N N . ILE A 1 101 ? 6.146 0.951 -19.444 1.00 89.94 101 ILE A N 1
ATOM 807 C CA . ILE A 1 101 ? 6.003 1.600 -20.754 1.00 89.94 101 ILE A CA 1
ATOM 808 C C . ILE A 1 101 ? 7.368 2.068 -21.271 1.00 89.94 101 ILE A C 1
ATOM 810 O O . ILE A 1 101 ? 7.704 1.800 -22.424 1.00 89.94 101 ILE A O 1
ATOM 814 N N . LYS A 1 102 ? 8.187 2.708 -20.426 1.00 90.12 102 LYS A N 1
ATOM 815 C CA . LYS A 1 102 ? 9.535 3.165 -20.804 1.00 90.12 102 LYS A CA 1
ATOM 816 C C . LYS A 1 102 ? 10.430 2.014 -21.250 1.00 90.12 102 LYS A C 1
ATOM 818 O O . LYS A 1 102 ? 11.108 2.135 -22.272 1.00 90.12 102 LYS A O 1
ATOM 823 N N . TYR A 1 103 ? 10.403 0.886 -20.540 1.00 91.12 103 TYR A N 1
ATOM 824 C CA . TYR A 1 103 ? 11.108 -0.320 -20.967 1.00 91.12 103 TYR A CA 1
ATOM 825 C C . TYR A 1 103 ? 10.564 -0.834 -22.301 1.00 91.12 103 TYR A C 1
ATOM 827 O O . TYR A 1 103 ? 11.340 -1.112 -23.207 1.00 91.12 103 TYR A O 1
ATOM 835 N N . HIS A 1 104 ? 9.241 -0.901 -22.459 1.00 88.38 104 HIS A N 1
ATOM 836 C CA . HIS A 1 104 ? 8.632 -1.363 -23.704 1.00 88.38 104 HIS A CA 1
ATOM 837 C C . HIS A 1 104 ? 9.036 -0.511 -24.920 1.00 88.38 104 HIS A C 1
ATOM 839 O O . HIS A 1 104 ? 9.235 -1.048 -26.006 1.00 88.38 104 HIS A O 1
ATOM 845 N N . GLN A 1 105 ? 9.179 0.803 -24.737 1.00 88.62 105 GLN A N 1
ATOM 846 C CA . GLN A 1 105 ? 9.553 1.731 -25.804 1.00 88.62 105 GLN A CA 1
ATOM 847 C C . GLN A 1 105 ? 11.055 1.714 -26.108 1.00 88.62 105 GLN A C 1
ATOM 849 O O . GLN A 1 105 ? 11.447 1.700 -27.271 1.00 88.62 105 GLN A O 1
ATOM 854 N N . SER A 1 106 ? 11.903 1.719 -25.078 1.00 90.19 106 SER A N 1
ATOM 855 C CA . SER A 1 106 ? 13.354 1.905 -25.241 1.00 90.19 106 SER A CA 1
ATOM 856 C C . SER A 1 106 ? 14.174 0.616 -25.201 1.00 90.19 106 SER A C 1
ATOM 858 O O . SER A 1 106 ? 15.329 0.632 -25.609 1.00 90.19 106 SER A O 1
ATOM 860 N N . HIS A 1 107 ? 13.611 -0.483 -24.687 1.00 87.62 107 HIS A N 1
ATOM 861 C CA . HIS A 1 107 ? 14.312 -1.738 -24.380 1.00 87.62 107 HIS A CA 1
ATOM 862 C C . HIS A 1 107 ? 15.534 -1.557 -23.456 1.00 87.62 107 HIS A C 1
ATOM 864 O O . HIS A 1 107 ? 16.401 -2.424 -23.385 1.00 87.62 107 HIS A O 1
ATOM 870 N N . ASN A 1 108 ? 15.594 -0.444 -22.717 1.00 89.56 108 ASN A N 1
ATOM 871 C CA . ASN A 1 108 ? 16.679 -0.138 -21.794 1.00 89.56 108 ASN A CA 1
ATOM 872 C C . ASN A 1 108 ? 16.478 -0.850 -20.447 1.00 89.56 108 ASN A C 1
ATOM 874 O O . ASN A 1 108 ? 15.500 -0.596 -19.738 1.00 89.56 108 ASN A O 1
ATOM 878 N N . GLU A 1 109 ? 17.431 -1.700 -20.065 1.00 88.00 109 GLU A N 1
ATOM 879 C CA . GLU A 1 109 ? 17.392 -2.486 -18.828 1.00 88.00 109 GLU A CA 1
ATOM 880 C C . GLU A 1 109 ? 17.343 -1.639 -17.548 1.00 88.00 109 GLU A C 1
ATOM 882 O O . GLU A 1 109 ? 16.812 -2.104 -16.539 1.00 88.00 109 GLU A O 1
ATOM 887 N N . THR A 1 110 ? 17.783 -0.377 -17.571 1.00 89.88 110 THR A N 1
ATOM 888 C CA . THR A 1 110 ? 17.629 0.529 -16.418 1.00 89.88 110 THR A CA 1
ATOM 889 C C . THR A 1 110 ? 16.163 0.645 -15.989 1.00 89.88 110 THR A C 1
ATOM 891 O O . THR A 1 110 ? 15.849 0.619 -14.800 1.00 89.88 110 THR A O 1
ATOM 894 N N . HIS A 1 111 ? 15.231 0.652 -16.947 1.00 90.12 111 HIS A N 1
ATOM 895 C CA . HIS A 1 111 ? 13.801 0.701 -16.642 1.00 90.12 111 HIS A CA 1
ATOM 896 C C . HIS A 1 111 ? 13.255 -0.610 -16.065 1.00 90.12 111 HIS A C 1
ATOM 898 O O . HIS A 1 111 ? 12.230 -0.590 -15.384 1.00 90.12 111 HIS A O 1
ATOM 904 N N . LEU A 1 112 ? 13.935 -1.746 -16.273 1.00 91.31 112 LEU A N 1
ATOM 905 C CA . LEU A 1 112 ? 13.603 -2.995 -15.579 1.00 91.31 112 LEU A CA 1
ATOM 906 C C . LEU A 1 112 ? 13.942 -2.907 -14.092 1.00 91.31 112 LEU A C 1
ATOM 908 O O . LEU A 1 112 ? 13.176 -3.409 -13.267 1.00 91.31 112 LEU A O 1
ATOM 912 N N . HIS A 1 113 ? 15.052 -2.250 -13.745 1.00 91.50 113 HIS A N 1
ATOM 913 C CA . HIS A 1 113 ? 15.393 -1.982 -12.351 1.00 91.50 113 HIS A CA 1
ATOM 914 C C . HIS A 1 113 ? 14.356 -1.057 -11.699 1.00 91.50 113 HIS A C 1
ATOM 916 O O . HIS A 1 113 ? 13.823 -1.386 -10.636 1.00 91.50 113 HIS A O 1
ATOM 922 N N . ASP A 1 114 ? 13.990 0.038 -12.373 1.00 91.25 114 ASP A N 1
ATOM 923 C CA . ASP A 1 114 ? 12.948 0.961 -11.905 1.00 91.25 114 ASP A CA 1
ATOM 924 C C . ASP A 1 114 ? 11.603 0.247 -11.706 1.00 91.25 114 ASP A C 1
ATOM 926 O O . ASP A 1 114 ? 10.945 0.422 -10.678 1.00 91.25 114 ASP A O 1
ATOM 930 N N . LEU A 1 115 ? 11.216 -0.615 -12.652 1.00 93.56 115 LEU A N 1
ATOM 931 C CA . LEU A 1 115 ? 10.002 -1.425 -12.573 1.00 93.56 115 LEU A CA 1
ATOM 932 C C . LEU A 1 115 ? 10.034 -2.381 -11.372 1.00 93.56 115 LEU A C 1
ATOM 934 O O . LEU A 1 115 ? 9.066 -2.468 -10.612 1.00 93.56 115 LEU A O 1
ATOM 938 N N . ALA A 1 116 ? 11.148 -3.088 -11.172 1.00 94.00 116 ALA A N 1
ATOM 939 C CA . ALA A 1 116 ? 11.325 -3.989 -10.038 1.00 94.00 116 ALA A CA 1
ATOM 940 C C . ALA A 1 116 ? 11.219 -3.243 -8.699 1.00 94.00 116 ALA A C 1
ATOM 942 O O . ALA A 1 116 ? 10.575 -3.735 -7.763 1.00 94.00 116 ALA A O 1
ATOM 943 N N . MET A 1 117 ? 11.819 -2.054 -8.610 1.00 92.44 117 MET A N 1
ATOM 944 C CA . MET A 1 117 ? 11.755 -1.195 -7.430 1.00 92.44 117 MET A CA 1
ATOM 945 C C . MET A 1 117 ? 10.347 -0.657 -7.186 1.00 92.44 117 MET A C 1
ATOM 947 O O . MET A 1 117 ? 9.885 -0.679 -6.046 1.00 92.44 117 MET A O 1
ATOM 951 N N . ALA A 1 118 ? 9.637 -0.228 -8.231 1.00 92.38 118 ALA A N 1
ATOM 952 C CA . ALA A 1 118 ? 8.263 0.248 -8.122 1.00 92.38 118 ALA A CA 1
ATOM 953 C C . ALA A 1 118 ? 7.320 -0.835 -7.579 1.00 92.38 118 ALA A C 1
ATOM 955 O O . ALA A 1 118 ? 6.600 -0.591 -6.611 1.00 92.38 118 ALA A O 1
ATOM 956 N N . ILE A 1 119 ? 7.386 -2.056 -8.125 1.00 95.19 119 ILE A N 1
ATOM 957 C CA . ILE A 1 119 ? 6.585 -3.190 -7.632 1.00 95.19 119 ILE A CA 1
ATOM 958 C C . ILE A 1 119 ? 6.910 -3.480 -6.163 1.00 95.19 119 ILE A C 1
ATOM 960 O O . ILE A 1 119 ? 6.007 -3.682 -5.355 1.00 95.19 119 ILE A O 1
ATOM 964 N N . THR A 1 120 ? 8.195 -3.451 -5.801 1.00 94.81 120 THR A N 1
ATOM 965 C CA . THR A 1 120 ? 8.645 -3.716 -4.427 1.00 94.81 120 THR A CA 1
ATOM 966 C C . THR A 1 120 ? 8.147 -2.642 -3.451 1.00 94.81 120 THR A C 1
ATOM 968 O O . THR A 1 120 ? 7.684 -2.981 -2.367 1.00 94.81 120 THR A O 1
ATOM 971 N N . LYS A 1 121 ? 8.168 -1.359 -3.839 1.00 93.38 121 LYS A N 1
ATOM 972 C CA . LYS A 1 121 ? 7.629 -0.252 -3.030 1.00 93.38 121 LYS A CA 1
ATOM 973 C C . LYS A 1 121 ? 6.126 -0.384 -2.804 1.00 93.38 121 LYS A C 1
ATOM 975 O O . LYS A 1 121 ? 5.666 -0.197 -1.684 1.00 93.38 121 LYS A O 1
ATOM 980 N N . VAL A 1 122 ? 5.370 -0.726 -3.849 1.00 95.12 122 VAL A N 1
ATOM 981 C CA . VAL A 1 122 ? 3.922 -0.946 -3.728 1.00 95.12 122 VAL A CA 1
ATOM 982 C C . VAL A 1 122 ? 3.634 -2.149 -2.834 1.00 95.12 122 VAL A C 1
ATOM 984 O O . VAL A 1 122 ? 2.785 -2.050 -1.956 1.00 95.12 122 VAL A O 1
ATOM 987 N N . GLN A 1 123 ? 4.360 -3.258 -3.001 1.00 96.25 123 GLN A N 1
ATOM 988 C CA . GLN A 1 123 ? 4.208 -4.419 -2.125 1.00 96.25 123 GLN A CA 1
ATOM 989 C C . GLN A 1 123 ? 4.498 -4.049 -0.667 1.00 96.25 123 GLN A C 1
ATOM 991 O O . GLN A 1 123 ? 3.678 -4.333 0.195 1.00 96.25 123 GLN A O 1
ATOM 996 N N . TYR A 1 124 ? 5.612 -3.364 -0.400 1.00 95.19 124 TYR A N 1
ATOM 997 C CA . TYR A 1 124 ? 5.965 -2.902 0.942 1.00 95.19 124 TYR A CA 1
ATOM 998 C C . TYR A 1 124 ? 4.874 -2.014 1.557 1.00 95.19 124 TYR A C 1
ATOM 1000 O O . TYR A 1 124 ? 4.479 -2.231 2.696 1.00 95.19 124 TYR A O 1
ATOM 1008 N N . ALA A 1 125 ? 4.326 -1.070 0.789 1.00 95.62 125 ALA A N 1
ATOM 1009 C CA . ALA A 1 125 ? 3.225 -0.224 1.242 1.00 95.62 125 ALA A CA 1
ATOM 1010 C C . ALA A 1 125 ? 1.967 -1.028 1.612 1.00 95.62 125 ALA A C 1
ATOM 1012 O O . ALA A 1 125 ? 1.312 -0.721 2.606 1.00 95.62 125 ALA A O 1
ATOM 1013 N N . VAL A 1 126 ? 1.648 -2.080 0.848 1.00 96.94 126 VAL A N 1
ATOM 1014 C CA . VAL A 1 126 ? 0.541 -2.995 1.165 1.00 96.94 126 VAL A CA 1
ATOM 1015 C C . VAL A 1 126 ? 0.811 -3.760 2.463 1.00 96.94 126 VAL A C 1
ATOM 1017 O O . VAL A 1 126 ? -0.097 -3.865 3.282 1.00 96.94 126 VAL A O 1
ATOM 1020 N N . GLU A 1 127 ? 2.034 -4.246 2.696 1.00 96.69 127 GLU A N 1
ATOM 1021 C CA . GLU A 1 127 ? 2.394 -4.890 3.973 1.00 96.69 127 GLU A CA 1
ATOM 1022 C C . GLU A 1 127 ? 2.270 -3.909 5.148 1.00 96.69 127 GLU A C 1
ATOM 1024 O O . GLU A 1 127 ? 1.623 -4.221 6.142 1.00 96.69 127 GLU A O 1
ATOM 1029 N N . CYS A 1 128 ? 2.769 -2.676 5.014 1.00 95.94 128 CYS A N 1
ATOM 1030 C CA . CYS A 1 128 ? 2.594 -1.654 6.051 1.00 95.94 128 CYS A CA 1
ATOM 1031 C C . CYS A 1 128 ? 1.115 -1.329 6.311 1.00 95.94 128 CYS A C 1
ATOM 1033 O O . CYS A 1 128 ? 0.724 -1.047 7.445 1.00 95.94 128 CYS A O 1
ATOM 1035 N N . ALA A 1 129 ? 0.277 -1.349 5.272 1.00 96.88 129 ALA A N 1
ATOM 1036 C CA . ALA A 1 129 ? -1.162 -1.160 5.416 1.00 96.88 129 ALA A CA 1
ATOM 1037 C C . ALA A 1 129 ? -1.823 -2.344 6.143 1.00 96.88 129 ALA A C 1
ATOM 1039 O O . ALA A 1 129 ? -2.724 -2.119 6.949 1.00 96.88 129 ALA A O 1
ATOM 1040 N N . ILE A 1 130 ? -1.357 -3.579 5.914 1.00 97.06 130 ILE A N 1
ATOM 1041 C CA . ILE A 1 130 ? -1.769 -4.763 6.686 1.00 97.06 130 ILE A CA 1
ATOM 1042 C C . ILE A 1 130 ? -1.418 -4.575 8.162 1.00 97.06 130 ILE A C 1
ATOM 1044 O O . ILE A 1 130 ? -2.305 -4.722 8.997 1.00 97.06 130 ILE A O 1
ATOM 1048 N N . ASP A 1 131 ? -0.178 -4.195 8.471 1.00 95.62 131 ASP A N 1
ATOM 1049 C CA . ASP A 1 131 ? 0.284 -4.002 9.852 1.00 95.62 131 ASP A CA 1
ATOM 1050 C C . ASP A 1 131 ? -0.481 -2.877 10.561 1.00 95.62 131 ASP A C 1
ATOM 1052 O O . ASP A 1 131 ? -0.832 -2.991 11.731 1.00 95.62 131 ASP A O 1
ATOM 1056 N N . THR A 1 132 ? -0.807 -1.801 9.836 1.00 96.19 132 THR A N 1
ATOM 1057 C CA . THR A 1 132 ? -1.628 -0.692 10.357 1.00 96.19 132 THR A CA 1
ATOM 1058 C C . THR A 1 132 ? -3.060 -1.135 10.649 1.00 96.19 132 THR A C 1
ATOM 1060 O O . THR A 1 132 ? -3.712 -0.597 11.540 1.00 96.19 132 THR A O 1
ATOM 1063 N N . LEU A 1 133 ? -3.573 -2.100 9.887 1.00 93.56 133 LEU A N 1
ATOM 1064 C CA . LEU A 1 133 ? -4.907 -2.653 10.056 1.00 93.56 133 LEU A CA 1
ATOM 1065 C C . LEU A 1 133 ? -4.957 -3.878 10.969 1.00 93.56 133 LEU A C 1
ATOM 1067 O O . LEU A 1 133 ? -6.049 -4.427 11.105 1.00 93.56 133 LEU A O 1
ATOM 1071 N N . HIS A 1 134 ? -3.858 -4.323 11.570 1.00 84.25 134 HIS A N 1
ATOM 1072 C CA . HIS A 1 134 ? -3.855 -5.446 12.509 1.00 84.25 134 HIS A CA 1
ATOM 1073 C C . HIS A 1 134 ? -4.169 -4.970 13.936 1.00 84.25 134 HIS A C 1
ATOM 1075 O O . HIS A 1 134 ? -4.988 -5.629 14.622 1.00 84.25 134 HIS A O 1
#

Sequence (134 aa):
MELTKTVAWLPHKLGSLKEALRRFHSTARHIQAEAQDISNGQKEVSIQRLNSINARLQYIERSFLNPTAAVDQPYYRHLVFSPSMHSTRITSFSSILDPAIKYHQSHNETHLHDLAMAITKVQYAVECAIDTLH

Radius of gyration: 18.23 Å; chains: 1; bounding box: 43×30×52 Å

Foldseek 3Di:
DDPCVVDVCVVVLVVLLVVLVVLLVVLVVVLVVVVVCVVVVVDDDDPVVVVLSVQLVVCLQVLQFAPPPDPVCPPARGQQWGDAPVDPDTDGRSQLVNLVVVCVVPVDCVSVVSNSVSSVSSSSSSVVSSVSSD